Protein AF-A0A3D4MHQ6-F1 (afdb_monomer_lite)

Sequence (80 aa):
MHCIIKPESLVFNINVRKITKKDIVRIDIDHHFSYDDIRMKLIDGRIVRTTLENHSIDVKEDDYISTYSFAKIQTILIGK

pLDDT: mean 88.58, std 7.39, range [54.09, 96.25]

Structure (mmCIF, N/CA/C/O backbone):
data_AF-A0A3D4MHQ6-F1
#
_entry.id   AF-A0A3D4MHQ6-F1
#
loop_
_atom_site.group_PDB
_atom_site.id
_atom_site.type_symbol
_atom_site.label_atom_id
_atom_site.label_alt_id
_atom_site.label_comp_id
_atom_site.label_asym_id
_atom_site.label_entity_id
_atom_site.label_seq_id
_atom_site.pdbx_PDB_ins_code
_atom_site.Cartn_x
_atom_site.Cartn_y
_atom_site.Cartn_z
_atom_site.occupancy
_atom_site.B_iso_or_equiv
_atom_site.auth_seq_id
_atom_site.auth_comp_id
_atom_site.auth_asym_id
_atom_site.auth_atom_id
_atom_site.pdbx_PDB_model_num
ATOM 1 N N . MET A 1 1 ? 2.063 -11.098 -15.782 1.00 54.09 1 MET A N 1
ATOM 2 C CA . MET A 1 1 ? 2.533 -9.936 -15.006 1.00 54.09 1 MET A CA 1
ATOM 3 C C . MET A 1 1 ? 2.180 -10.176 -13.548 1.00 54.09 1 MET A C 1
ATOM 5 O O . MET A 1 1 ? 1.008 -10.116 -13.193 1.00 54.09 1 MET A O 1
ATOM 9 N N . HIS A 1 2 ? 3.165 -10.555 -12.737 1.00 61.03 2 HIS A N 1
ATOM 10 C CA . HIS A 1 2 ? 3.003 -10.657 -11.288 1.00 61.03 2 HIS A CA 1
ATOM 11 C C . HIS A 1 2 ? 3.654 -9.423 -10.669 1.00 61.03 2 HIS A C 1
ATOM 13 O O . HIS A 1 2 ? 4.867 -9.270 -10.727 1.00 61.03 2 HIS A O 1
ATOM 19 N N . CYS A 1 3 ? 2.833 -8.531 -10.125 1.00 72.81 3 CYS A N 1
ATOM 20 C CA . CYS A 1 3 ? 3.272 -7.323 -9.439 1.00 72.81 3 CYS A CA 1
ATOM 21 C C . CYS A 1 3 ? 3.253 -7.619 -7.935 1.00 72.81 3 CYS A C 1
ATOM 23 O O . CYS A 1 3 ? 2.187 -7.781 -7.336 1.00 72.81 3 CYS A O 1
ATOM 25 N N . ILE A 1 4 ? 4.435 -7.786 -7.335 1.00 84.62 4 ILE A N 1
ATOM 26 C CA . ILE A 1 4 ? 4.567 -8.085 -5.905 1.00 84.62 4 ILE A CA 1
ATOM 27 C C . ILE A 1 4 ? 5.087 -6.842 -5.201 1.00 84.62 4 ILE A C 1
ATOM 29 O O . ILE A 1 4 ? 6.262 -6.501 -5.304 1.00 84.62 4 ILE A O 1
ATOM 33 N N . ILE A 1 5 ? 4.219 -6.192 -4.432 1.00 88.06 5 ILE A N 1
ATOM 34 C CA . ILE A 1 5 ? 4.628 -5.079 -3.577 1.00 88.06 5 ILE A CA 1
ATOM 35 C C . ILE A 1 5 ? 5.488 -5.621 -2.437 1.00 88.06 5 ILE A C 1
ATOM 37 O O . ILE A 1 5 ? 5.084 -6.546 -1.712 1.00 88.06 5 ILE A O 1
ATOM 41 N N . LYS A 1 6 ? 6.663 -5.021 -2.262 1.00 89.62 6 LYS A N 1
ATOM 42 C CA . LYS A 1 6 ? 7.560 -5.325 -1.156 1.00 89.62 6 LYS A CA 1
ATOM 43 C C . LYS A 1 6 ? 6.892 -4.985 0.184 1.00 89.62 6 LYS A C 1
ATOM 45 O O . LYS A 1 6 ? 6.391 -3.873 0.355 1.00 89.62 6 LYS A O 1
ATOM 50 N N . PRO A 1 7 ? 6.842 -5.921 1.150 1.00 87.44 7 PRO A N 1
ATOM 51 C CA . PRO A 1 7 ? 6.156 -5.698 2.423 1.00 87.44 7 PRO A CA 1
ATOM 52 C C . PRO A 1 7 ? 6.727 -4.519 3.220 1.00 87.44 7 PRO A C 1
ATOM 54 O O . PRO A 1 7 ? 5.976 -3.852 3.927 1.00 87.44 7 PRO A O 1
ATOM 57 N N . GLU A 1 8 ? 8.026 -4.253 3.096 1.00 89.94 8 GLU A N 1
ATOM 58 C CA . GLU A 1 8 ? 8.720 -3.129 3.724 1.00 89.94 8 GLU A CA 1
ATOM 59 C C . GLU A 1 8 ? 8.244 -1.758 3.227 1.00 89.94 8 GLU A C 1
ATOM 61 O O . GLU A 1 8 ? 8.314 -0.793 3.985 1.00 89.94 8 GLU A O 1
ATOM 66 N N . SER A 1 9 ? 7.694 -1.676 2.013 1.00 90.19 9 SER A N 1
ATOM 67 C CA . SER A 1 9 ? 7.115 -0.443 1.471 1.00 90.19 9 SER A CA 1
ATOM 68 C C . SER A 1 9 ? 5.666 -0.210 1.919 1.00 90.19 9 SER A C 1
ATOM 70 O O . SER A 1 9 ? 5.106 0.844 1.651 1.00 90.19 9 SER A O 1
ATOM 72 N N . LEU A 1 10 ? 5.039 -1.172 2.609 1.00 91.25 10 LEU A N 1
A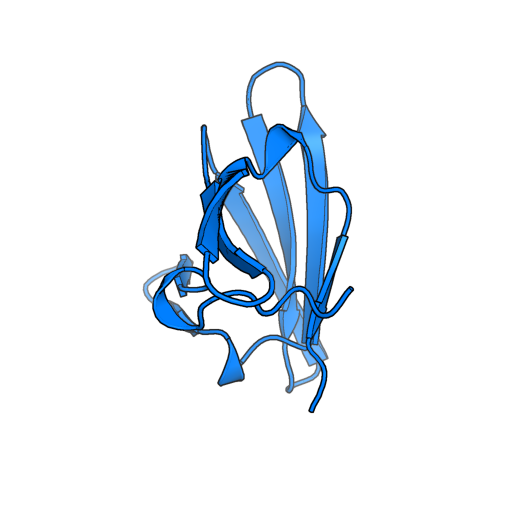TOM 73 C CA . LEU A 1 10 ? 3.677 -1.063 3.150 1.00 91.25 10 LEU A CA 1
ATOM 74 C C . LEU A 1 10 ? 3.719 -0.934 4.673 1.00 91.25 10 LEU A C 1
ATOM 76 O O . LEU A 1 10 ? 3.269 -1.820 5.410 1.00 91.25 10 LEU A O 1
ATOM 80 N N . VAL A 1 11 ? 4.303 0.169 5.140 1.00 92.56 11 VAL A N 1
ATOM 81 C CA . VAL A 1 11 ? 4.455 0.489 6.560 1.00 92.56 11 VAL A CA 1
ATOM 82 C C . VAL A 1 11 ? 3.965 1.909 6.819 1.00 92.56 11 VAL A C 1
ATOM 84 O O . VAL A 1 11 ? 4.534 2.874 6.321 1.00 92.56 11 VAL A O 1
ATOM 87 N N . PHE A 1 12 ? 2.938 2.031 7.655 1.00 91.38 12 PHE A N 1
ATOM 88 C CA . PHE A 1 12 ? 2.276 3.295 7.963 1.00 91.38 12 PHE A CA 1
ATOM 89 C C . PHE A 1 12 ? 2.283 3.533 9.471 1.00 91.38 12 PHE A C 1
ATOM 91 O O . PHE A 1 12 ? 1.878 2.662 10.240 1.00 91.38 12 PHE A O 1
ATOM 98 N N . ASN A 1 13 ? 2.718 4.714 9.908 1.00 90.56 13 ASN A N 1
ATOM 99 C CA . ASN A 1 13 ? 2.656 5.112 11.314 1.00 90.56 13 ASN A CA 1
ATOM 100 C C . ASN A 1 13 ? 1.441 6.024 11.515 1.00 90.56 13 ASN A C 1
ATOM 102 O O . ASN A 1 13 ? 1.481 7.191 11.144 1.00 90.56 13 ASN A O 1
ATOM 106 N N . ILE A 1 14 ? 0.360 5.488 12.088 1.00 89.19 14 ILE A N 1
ATOM 107 C CA . ILE A 1 14 ? -0.911 6.198 12.286 1.00 89.19 14 ILE A CA 1
ATOM 108 C C . ILE A 1 14 ? -1.242 6.211 13.773 1.00 89.19 14 ILE A C 1
ATOM 110 O O . ILE A 1 14 ? -1.384 5.152 14.380 1.00 89.19 14 ILE A O 1
ATOM 114 N N . ASN A 1 15 ? -1.401 7.399 14.363 1.00 85.00 15 ASN A N 1
ATOM 115 C CA . ASN A 1 15 ? -1.760 7.571 15.778 1.00 85.00 15 ASN A CA 1
ATOM 116 C C . ASN A 1 15 ? -0.878 6.728 16.723 1.00 85.00 15 ASN A C 1
ATOM 118 O O . ASN A 1 15 ? -1.384 6.005 17.577 1.00 85.00 15 ASN A O 1
ATOM 122 N N . VAL A 1 16 ? 0.449 6.782 16.533 1.00 84.88 16 VAL A N 1
ATOM 123 C CA . VAL A 1 16 ? 1.467 6.021 17.300 1.00 84.88 16 VAL A CA 1
ATOM 124 C C . VAL A 1 16 ? 1.448 4.501 17.046 1.00 84.88 16 VAL A C 1
ATOM 126 O O . VAL A 1 16 ? 2.319 3.769 17.513 1.00 84.88 16 VAL A O 1
ATOM 129 N N . ARG A 1 17 ? 0.515 3.996 16.234 1.00 89.69 17 ARG A N 1
ATOM 130 C CA . ARG A 1 17 ? 0.466 2.593 15.825 1.00 89.69 17 ARG A CA 1
ATOM 131 C C . ARG A 1 17 ? 1.165 2.393 14.485 1.00 89.69 17 ARG A C 1
ATOM 133 O O . ARG A 1 17 ? 0.819 3.022 13.488 1.00 89.69 17 ARG A O 1
ATOM 140 N N . LYS A 1 18 ? 2.086 1.431 14.447 1.00 94.12 18 LYS A N 1
ATOM 141 C CA . LYS A 1 18 ? 2.651 0.903 13.204 1.00 94.12 18 LYS A CA 1
ATOM 142 C C . LYS A 1 18 ? 1.666 -0.083 12.574 1.00 94.12 18 LYS A C 1
ATOM 144 O O . LYS A 1 18 ? 1.292 -1.069 13.205 1.00 94.12 18 LYS A O 1
ATOM 149 N N . ILE A 1 19 ? 1.254 0.191 11.345 1.00 94.12 19 ILE A N 1
ATOM 150 C CA . ILE A 1 19 ? 0.400 -0.661 10.517 1.00 94.12 19 ILE A CA 1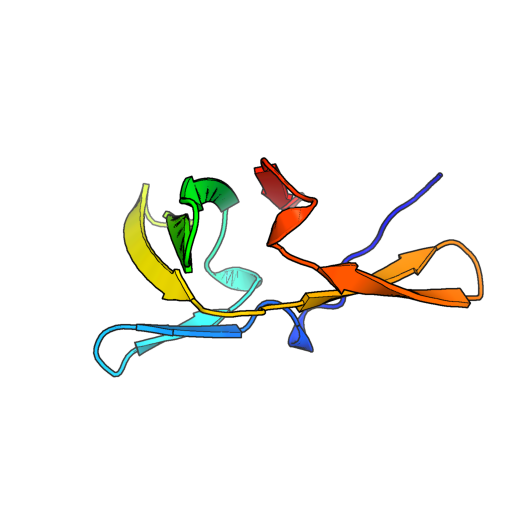
ATOM 151 C C . ILE A 1 19 ? 1.261 -1.194 9.381 1.00 94.12 19 ILE A C 1
ATOM 153 O O . ILE A 1 19 ? 1.934 -0.427 8.695 1.00 94.12 19 ILE A O 1
ATOM 157 N N . THR A 1 20 ? 1.276 -2.509 9.206 1.00 94.06 20 THR A N 1
ATOM 158 C CA . THR A 1 20 ? 2.109 -3.194 8.213 1.00 94.06 20 THR A CA 1
ATOM 159 C C . THR A 1 20 ? 1.250 -3.931 7.193 1.00 94.06 20 THR A C 1
ATOM 161 O O . THR A 1 20 ? 0.055 -4.124 7.413 1.00 94.06 20 THR A O 1
ATOM 164 N N . LYS A 1 21 ? 1.860 -4.445 6.116 1.00 92.19 21 LYS A N 1
ATO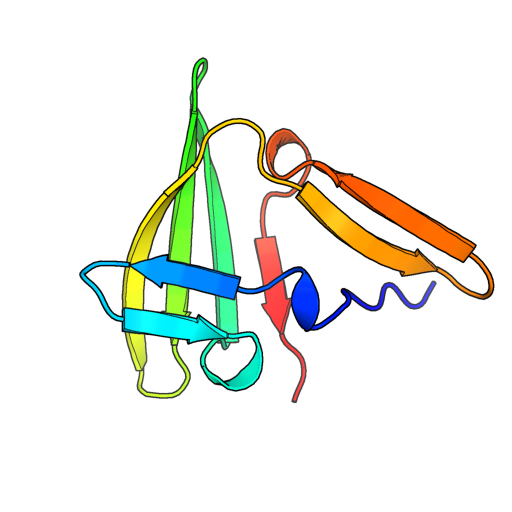M 165 C CA . LYS A 1 21 ? 1.201 -5.354 5.157 1.00 92.19 21 LYS A CA 1
ATOM 166 C C . LYS A 1 21 ? 0.313 -6.416 5.829 1.00 92.19 21 LYS A C 1
ATOM 168 O O . LYS A 1 21 ? -0.772 -6.692 5.335 1.00 92.19 21 LYS A O 1
ATOM 173 N N . LYS A 1 22 ? 0.763 -7.014 6.941 1.00 92.94 22 LYS A N 1
ATOM 174 C CA . LYS A 1 22 ? 0.043 -8.097 7.640 1.00 92.94 22 LYS A CA 1
ATOM 175 C C . LYS A 1 22 ? -1.281 -7.645 8.253 1.00 92.94 22 LYS A C 1
ATOM 177 O O . LYS A 1 22 ? -2.160 -8.469 8.476 1.00 92.94 22 LYS A O 1
ATOM 182 N N . ASP A 1 23 ? -1.411 -6.353 8.528 1.00 94.69 23 ASP A N 1
ATOM 183 C CA . ASP A 1 23 ? -2.589 -5.766 9.153 1.00 94.69 23 ASP A CA 1
ATOM 184 C C . ASP A 1 23 ? -3.635 -5.326 8.122 1.00 94.69 23 ASP A C 1
ATOM 186 O O . ASP A 1 23 ? -4.766 -5.032 8.502 1.00 94.69 23 ASP A O 1
ATOM 190 N N . ILE A 1 24 ? -3.277 -5.257 6.835 1.00 94.38 24 ILE A N 1
ATOM 191 C CA . ILE A 1 24 ? -4.042 -4.578 5.786 1.00 94.38 24 ILE A CA 1
ATOM 192 C C . ILE A 1 24 ? -4.666 -5.598 4.828 1.00 94.38 24 ILE A C 1
ATOM 194 O O . ILE A 1 24 ? -4.007 -6.511 4.342 1.00 94.38 24 ILE A O 1
ATOM 198 N N . VAL A 1 25 ? -5.941 -5.395 4.503 1.00 95.06 25 VAL A N 1
ATOM 199 C CA . VAL A 1 25 ? -6.668 -6.144 3.463 1.00 95.06 25 VAL A CA 1
ATOM 200 C C . VAL A 1 25 ? -6.738 -5.347 2.162 1.00 95.06 25 VAL A C 1
ATOM 202 O O . VAL A 1 25 ? -6.631 -5.902 1.069 1.00 95.06 25 VAL A O 1
ATOM 205 N N . ARG A 1 26 ? -6.951 -4.035 2.274 1.00 94.50 26 ARG A N 1
ATOM 206 C CA . ARG A 1 26 ? -7.147 -3.135 1.137 1.00 94.50 26 ARG A CA 1
ATOM 207 C C . ARG A 1 26 ? -6.663 -1.735 1.480 1.00 94.50 26 ARG A C 1
ATOM 209 O O . ARG A 1 26 ? -6.891 -1.273 2.599 1.00 94.50 26 ARG A O 1
ATOM 216 N N . ILE A 1 27 ? -6.055 -1.079 0.501 1.00 94.62 27 ILE A N 1
ATOM 217 C CA . ILE A 1 27 ? -5.715 0.341 0.526 1.00 94.62 27 ILE A CA 1
ATOM 218 C C . ILE A 1 27 ? -6.459 1.005 -0.629 1.00 94.62 27 ILE A C 1
ATOM 220 O O . ILE A 1 27 ? -6.337 0.561 -1.768 1.00 94.62 27 ILE A O 1
ATOM 224 N N . ASP A 1 28 ? -7.223 2.039 -0.319 1.00 94.69 28 ASP A N 1
ATOM 225 C CA . ASP A 1 28 ? -7.864 2.939 -1.271 1.00 94.69 28 ASP A CA 1
ATOM 226 C C . ASP A 1 28 ? -7.179 4.300 -1.169 1.00 94.69 28 ASP A C 1
ATOM 228 O O . ASP A 1 28 ? -6.939 4.776 -0.055 1.00 94.69 28 ASP A O 1
ATOM 232 N N . ILE A 1 29 ? -6.847 4.896 -2.310 1.00 93.12 29 ILE A N 1
ATOM 233 C CA . ILE A 1 29 ? -6.139 6.174 -2.385 1.00 93.12 29 ILE A CA 1
ATOM 234 C C . ILE A 1 29 ? -7.047 7.169 -3.107 1.00 93.12 29 ILE A C 1
ATOM 236 O O . ILE A 1 29 ? -7.518 6.896 -4.211 1.00 93.12 29 ILE A O 1
ATOM 240 N N . ASP A 1 30 ? -7.316 8.293 -2.451 1.00 91.06 30 ASP A N 1
ATOM 241 C CA . ASP A 1 30 ? -8.106 9.401 -2.975 1.00 91.06 30 ASP A CA 1
ATOM 242 C C . ASP A 1 30 ? -7.186 10.596 -3.253 1.00 91.06 30 ASP A C 1
ATOM 244 O O . ASP A 1 30 ? -6.580 11.170 -2.340 1.00 91.06 30 ASP A O 1
ATOM 248 N N . HIS A 1 31 ? -7.039 10.922 -4.534 1.00 90.44 31 HIS A N 1
ATOM 249 C CA . HIS A 1 31 ? -6.068 11.900 -5.008 1.00 90.44 31 HIS A CA 1
ATOM 250 C C . HIS A 1 31 ? -6.640 13.311 -4.912 1.00 90.44 31 HIS A C 1
ATOM 252 O O . HIS A 1 31 ? -7.579 13.666 -5.627 1.00 90.44 31 HIS A O 1
ATOM 258 N N . HIS A 1 32 ? -6.017 14.143 -4.085 1.00 86.75 32 HIS A N 1
ATOM 259 C CA . HIS A 1 32 ? -6.255 15.579 -4.069 1.00 86.75 32 HIS A CA 1
ATOM 260 C C . HIS A 1 32 ? -5.125 16.298 -4.810 1.00 86.75 32 HIS A C 1
ATOM 262 O O . HIS A 1 32 ? -4.052 15.752 -5.050 1.00 86.75 32 HIS A O 1
ATOM 268 N N . PHE A 1 33 ? -5.356 17.560 -5.180 1.00 81.19 33 PHE A N 1
ATOM 269 C CA . PHE A 1 33 ? -4.379 18.338 -5.949 1.00 81.19 33 PHE A CA 1
ATOM 270 C C . PHE A 1 33 ? -3.007 18.450 -5.259 1.00 81.19 33 PHE A C 1
ATOM 272 O O . PHE A 1 33 ? -1.987 18.532 -5.938 1.00 81.19 33 PHE A O 1
ATOM 279 N N . SER A 1 34 ? -2.978 18.459 -3.923 1.00 81.88 34 SER A N 1
ATOM 280 C CA . SER A 1 34 ? -1.762 18.678 -3.131 1.00 81.88 34 SER A CA 1
ATOM 281 C C . SER A 1 34 ? -1.377 17.521 -2.205 1.00 81.88 34 SER A C 1
ATOM 283 O O . SER A 1 34 ? -0.318 17.593 -1.591 1.00 81.88 34 SER A O 1
ATOM 285 N N . TYR A 1 35 ? -2.208 16.484 -2.067 1.00 84.44 35 TYR A N 1
ATOM 286 C CA . TYR A 1 35 ? -1.941 15.337 -1.192 1.00 84.44 35 TYR A CA 1
ATOM 287 C C . TYR A 1 35 ? -2.782 14.120 -1.584 1.00 84.44 35 TYR A C 1
ATOM 289 O O . TYR A 1 35 ? -3.779 14.245 -2.291 1.00 84.44 35 TYR A O 1
ATOM 297 N N . ASP A 1 36 ? -2.410 12.952 -1.065 1.00 87.75 36 ASP A N 1
ATOM 298 C CA . ASP A 1 36 ? -3.198 11.731 -1.193 1.00 87.75 36 ASP A CA 1
ATOM 299 C C . ASP A 1 36 ? -3.825 11.364 0.156 1.00 87.75 36 ASP A C 1
ATOM 301 O O . ASP A 1 36 ? -3.131 11.247 1.174 1.00 87.75 36 ASP A O 1
ATOM 305 N N . ASP A 1 37 ? -5.137 11.135 0.158 1.00 91.94 37 ASP A N 1
ATOM 306 C CA . ASP A 1 37 ? -5.848 10.572 1.300 1.00 91.94 37 ASP A CA 1
ATOM 307 C C . ASP A 1 37 ? -5.904 9.053 1.177 1.00 91.94 37 ASP A C 1
ATOM 309 O O . ASP A 1 37 ? -6.437 8.484 0.227 1.00 91.94 37 ASP A O 1
ATOM 313 N N . ILE A 1 38 ? -5.362 8.369 2.177 1.00 93.12 38 ILE A N 1
ATOM 314 C CA . ILE A 1 38 ? -5.214 6.921 2.172 1.00 93.12 38 ILE A CA 1
ATOM 315 C C . ILE A 1 38 ? -6.183 6.329 3.174 1.00 93.12 38 ILE A C 1
ATOM 317 O O . ILE A 1 38 ? -6.083 6.545 4.384 1.00 93.12 38 ILE A O 1
ATOM 321 N N . ARG A 1 39 ? -7.098 5.506 2.674 1.00 94.94 39 ARG A N 1
ATOM 322 C CA . ARG A 1 39 ? -8.034 4.725 3.475 1.00 94.94 39 ARG A CA 1
ATOM 323 C C . ARG A 1 39 ? -7.610 3.264 3.460 1.00 94.94 39 ARG A C 1
ATOM 325 O O . ARG A 1 39 ? -7.609 2.620 2.418 1.00 94.94 39 ARG A O 1
ATOM 332 N N . MET A 1 40 ? -7.317 2.703 4.630 1.00 95.19 40 MET A N 1
ATOM 333 C CA . MET A 1 40 ? -6.950 1.291 4.758 1.00 95.19 40 MET A CA 1
ATOM 334 C C . MET A 1 40 ? -8.018 0.514 5.513 1.00 95.19 40 MET A C 1
ATOM 336 O O . MET A 1 40 ? -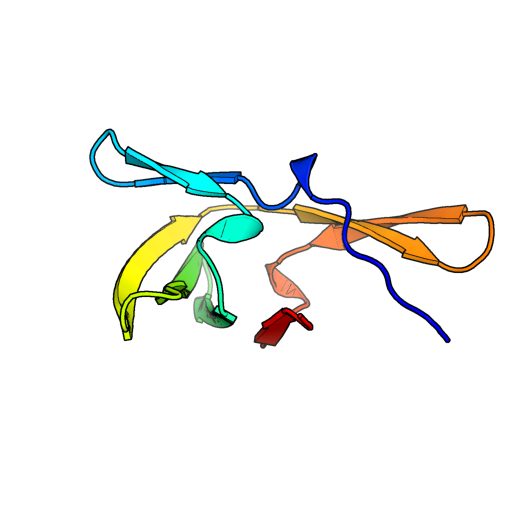8.432 0.906 6.607 1.00 95.19 40 MET A O 1
ATOM 340 N N . LYS A 1 41 ? -8.435 -0.618 4.942 1.00 96.25 41 LYS A N 1
ATOM 341 C CA . LYS A 1 41 ? -9.253 -1.625 5.624 1.00 96.25 41 LYS A CA 1
ATOM 342 C C . LYS A 1 41 ? -8.330 -2.665 6.246 1.00 96.25 41 LYS A C 1
ATOM 344 O O . LYS A 1 41 ? -7.578 -3.327 5.528 1.00 96.25 41 LYS A O 1
ATOM 349 N N . LEU A 1 42 ? -8.404 -2.810 7.564 1.00 94.75 42 LEU A N 1
ATOM 350 C CA . LEU A 1 42 ? -7.584 -3.747 8.321 1.00 94.75 42 LEU A CA 1
ATOM 351 C C . LEU A 1 42 ? -8.212 -5.146 8.377 1.00 94.75 42 LEU A C 1
ATOM 353 O O . LEU A 1 42 ? -9.414 -5.318 8.154 1.00 94.75 42 LEU A O 1
ATOM 357 N N . ILE A 1 43 ? -7.398 -6.149 8.713 1.00 94.56 43 ILE A N 1
ATOM 358 C CA . ILE A 1 43 ? -7.825 -7.551 8.864 1.00 94.56 43 ILE A CA 1
ATOM 359 C C . ILE A 1 43 ? -8.877 -7.749 9.961 1.00 94.56 43 ILE A C 1
ATOM 361 O O . ILE A 1 43 ? -9.699 -8.654 9.864 1.00 94.56 43 ILE A O 1
ATOM 365 N N . ASP A 1 44 ? -8.879 -6.885 10.978 1.00 93.44 44 ASP A N 1
ATOM 366 C CA . ASP A 1 44 ? -9.854 -6.888 12.074 1.00 93.44 44 ASP A CA 1
ATOM 367 C C . ASP A 1 44 ? -11.153 -6.136 11.729 1.00 93.44 44 ASP A C 1
ATOM 369 O O . ASP A 1 44 ? -12.028 -5.971 12.575 1.00 93.44 44 ASP A O 1
ATOM 373 N N . GLY A 1 45 ? -11.280 -5.664 10.486 1.00 93.38 45 GLY A N 1
ATOM 374 C CA . GLY A 1 45 ? -12.443 -4.939 9.987 1.00 93.38 45 GLY A CA 1
ATOM 375 C C . GLY A 1 45 ? -12.418 -3.433 10.247 1.00 93.38 45 GLY A C 1
ATOM 376 O O . GLY A 1 45 ? -13.244 -2.723 9.669 1.00 93.38 45 GLY A O 1
ATOM 377 N N . ARG A 1 46 ? -11.476 -2.912 11.047 1.00 94.75 46 ARG A N 1
ATOM 378 C CA . ARG A 1 46 ? -11.348 -1.466 11.269 1.00 94.75 46 ARG A CA 1
ATOM 379 C C . ARG A 1 46 ? -10.921 -0.748 9.996 1.00 94.75 46 ARG A C 1
ATOM 381 O O . ARG A 1 46 ? -10.221 -1.292 9.142 1.00 94.75 46 ARG A O 1
ATOM 388 N N . ILE A 1 47 ? -11.321 0.514 9.907 1.00 95.31 47 ILE A N 1
ATOM 389 C CA . ILE A 1 47 ? -10.875 1.429 8.863 1.00 95.31 47 ILE A CA 1
ATOM 390 C C . ILE A 1 47 ? -10.016 2.493 9.523 1.00 95.31 47 ILE A C 1
ATOM 392 O O . ILE A 1 47 ? -10.437 3.129 10.488 1.00 95.31 47 ILE A O 1
ATOM 396 N N . VAL A 1 48 ? -8.825 2.688 8.979 1.00 94.62 48 VAL A N 1
ATOM 397 C CA . VAL A 1 48 ? -7.921 3.768 9.371 1.00 94.62 48 VAL A CA 1
ATOM 398 C C . VAL A 1 48 ? -7.688 4.679 8.176 1.00 94.62 48 VAL A C 1
ATOM 400 O O . VAL A 1 48 ? -7.814 4.255 7.023 1.00 94.62 48 VAL A O 1
ATOM 403 N N . ARG A 1 49 ? -7.375 5.940 8.460 1.00 93.50 49 ARG A N 1
ATOM 404 C CA . ARG A 1 49 ? -7.075 6.947 7.447 1.00 93.50 49 ARG A CA 1
ATOM 405 C C . ARG A 1 49 ? -5.783 7.660 7.796 1.00 93.50 49 ARG A C 1
ATOM 407 O O . ARG A 1 49 ? -5.499 7.859 8.976 1.00 93.50 49 ARG A O 1
ATOM 414 N N . THR A 1 50 ? -5.029 8.024 6.775 1.00 92.06 50 THR A N 1
ATOM 415 C CA . THR A 1 50 ? -3.882 8.922 6.885 1.00 92.06 50 THR A CA 1
ATOM 416 C C . THR A 1 50 ? -3.764 9.722 5.606 1.00 92.06 50 THR A C 1
ATOM 418 O O . THR A 1 50 ? -4.146 9.239 4.546 1.00 92.06 50 THR A O 1
ATOM 421 N N . THR A 1 51 ? -3.192 10.908 5.708 1.00 90.50 51 THR A N 1
ATOM 422 C CA . THR A 1 51 ? -2.760 11.682 4.549 1.00 90.50 51 THR A CA 1
ATOM 423 C C . THR A 1 51 ? -1.269 11.436 4.366 1.00 90.50 51 THR A C 1
ATOM 425 O O . THR A 1 51 ? -0.535 11.386 5.358 1.00 90.50 51 THR A O 1
ATOM 428 N N . LEU A 1 52 ? -0.819 11.223 3.132 1.00 83.88 52 LEU A N 1
ATOM 429 C CA . LEU A 1 52 ? 0.605 11.167 2.807 1.00 83.88 52 LEU A CA 1
ATOM 430 C C . LEU A 1 52 ? 0.901 12.088 1.629 1.00 83.88 52 LEU A C 1
ATOM 432 O O . LEU A 1 52 ? 0.122 12.191 0.685 1.00 83.88 52 LEU A O 1
ATOM 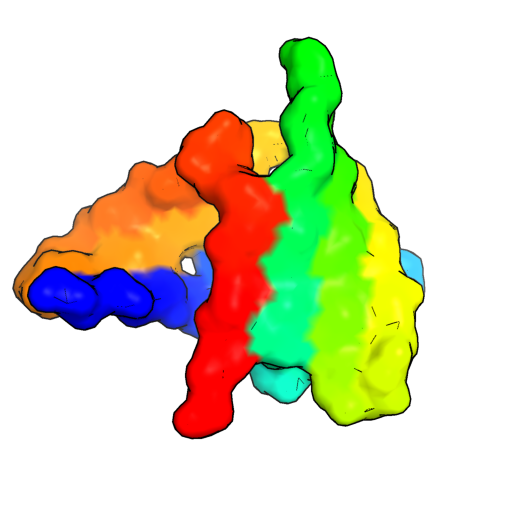436 N N . GLU A 1 53 ? 2.074 12.705 1.673 1.00 79.25 53 GLU A N 1
ATOM 437 C CA . GLU A 1 53 ? 2.626 13.451 0.551 1.00 79.25 53 GLU A CA 1
ATOM 438 C C . GLU A 1 53 ? 3.721 12.612 -0.114 1.00 79.25 53 GLU A C 1
ATOM 440 O O . GLU A 1 53 ? 4.603 12.079 0.562 1.00 79.25 53 GLU A O 1
ATOM 445 N N . ASN A 1 54 ? 3.669 12.494 -1.444 1.00 79.75 54 ASN A N 1
ATOM 446 C CA . ASN A 1 54 ? 4.718 11.880 -2.272 1.00 79.75 54 ASN A CA 1
ATOM 447 C C . ASN A 1 54 ? 5.117 10.445 -1.875 1.00 79.75 54 ASN A C 1
ATOM 449 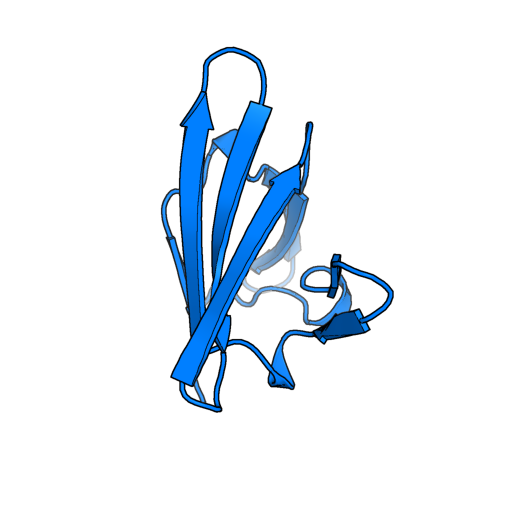O O . ASN A 1 54 ? 6.269 10.039 -2.051 1.00 79.75 54 ASN A O 1
ATOM 453 N N . HIS A 1 55 ? 4.179 9.652 -1.351 1.00 86.06 55 HIS A N 1
ATOM 454 C CA . HIS A 1 55 ? 4.475 8.274 -0.969 1.00 86.06 55 HIS A CA 1
ATOM 455 C C . HIS A 1 55 ? 4.729 7.391 -2.199 1.00 86.06 55 HIS A C 1
ATOM 457 O O . HIS A 1 55 ? 4.205 7.629 -3.292 1.00 86.06 55 HIS A O 1
ATOM 463 N N . SER A 1 56 ? 5.543 6.353 -2.029 1.00 90.94 56 SER A N 1
ATOM 464 C CA . SER A 1 56 ? 5.843 5.394 -3.088 1.00 90.94 56 SER A CA 1
ATOM 465 C C . SER A 1 56 ? 6.030 3.996 -2.521 1.00 90.94 56 SER A C 1
ATOM 467 O O . SER A 1 56 ? 6.334 3.822 -1.342 1.00 90.94 56 SER A O 1
ATOM 469 N N . ILE A 1 57 ? 5.821 3.002 -3.376 1.00 91.50 57 ILE A N 1
ATOM 470 C CA . ILE A 1 57 ? 6.042 1.595 -3.070 1.00 91.50 57 ILE A CA 1
ATOM 471 C C . ILE A 1 57 ? 7.018 0.978 -4.047 1.00 91.50 57 ILE A C 1
ATOM 473 O O . ILE A 1 57 ? 6.990 1.274 -5.240 1.00 91.50 57 ILE A O 1
ATOM 477 N N . ASP A 1 58 ? 7.815 0.047 -3.543 1.00 92.00 58 ASP A N 1
ATOM 478 C CA . ASP A 1 58 ? 8.630 -0.793 -4.394 1.00 92.00 58 ASP A CA 1
ATOM 479 C C . ASP A 1 58 ? 7.851 -2.040 -4.792 1.00 92.00 58 ASP A C 1
ATOM 481 O O . ASP A 1 58 ? 7.292 -2.775 -3.969 1.00 92.00 58 ASP A O 1
ATOM 485 N N . VAL A 1 59 ? 7.847 -2.283 -6.089 1.00 89.56 59 VAL A N 1
ATOM 486 C CA . VAL A 1 59 ? 7.182 -3.393 -6.741 1.00 89.56 59 VAL A CA 1
ATOM 487 C C . VAL A 1 59 ? 8.248 -4.262 -7.383 1.00 89.56 59 VAL A C 1
ATOM 489 O O . VAL A 1 59 ? 9.098 -3.774 -8.122 1.00 89.56 59 VAL A O 1
ATOM 492 N N . LYS A 1 60 ? 8.205 -5.563 -7.104 1.00 87.94 60 LYS A N 1
ATOM 493 C CA . LYS A 1 60 ? 8.947 -6.558 -7.868 1.00 87.94 60 LYS A CA 1
ATOM 494 C C . LYS A 1 60 ? 8.117 -6.966 -9.084 1.00 87.94 60 LYS A C 1
ATOM 496 O O . LYS A 1 60 ? 7.014 -7.493 -8.917 1.00 87.94 60 LYS A O 1
ATOM 501 N N . GLU A 1 61 ? 8.673 -6.733 -10.266 1.00 86.56 61 GLU A N 1
ATOM 502 C CA . GLU A 1 61 ? 8.127 -7.125 -11.565 1.00 86.56 61 GLU A CA 1
ATOM 503 C C . GLU A 1 61 ? 9.147 -8.043 -12.239 1.00 86.56 61 GLU A C 1
ATOM 505 O O . GLU A 1 61 ? 10.230 -7.605 -12.629 1.00 86.56 61 GLU A O 1
ATOM 510 N N . ASP A 1 62 ? 8.823 -9.335 -12.303 1.00 85.00 62 ASP A N 1
ATOM 511 C CA . ASP A 1 62 ? 9.731 -10.394 -12.756 1.00 85.00 62 ASP A CA 1
ATOM 512 C C . ASP A 1 62 ? 11.080 -10.352 -12.000 1.00 85.00 62 ASP A C 1
ATOM 514 O O . ASP A 1 62 ? 11.114 -10.626 -10.792 1.00 85.00 62 ASP A O 1
ATOM 518 N N . ASP A 1 63 ? 12.172 -9.975 -12.670 1.00 84.81 63 ASP A N 1
ATOM 519 C CA . ASP A 1 63 ? 13.523 -9.888 -12.096 1.00 84.81 63 ASP A CA 1
ATOM 520 C C . ASP A 1 63 ? 13.943 -8.464 -11.688 1.00 84.81 63 ASP A C 1
ATOM 522 O O . ASP A 1 63 ? 15.052 -8.260 -11.187 1.00 84.81 63 ASP A O 1
ATOM 526 N N . TYR A 1 64 ? 13.059 -7.473 -11.844 1.00 88.12 64 TYR A N 1
ATOM 527 C CA . TYR A 1 64 ? 13.350 -6.066 -11.570 1.00 88.12 64 TYR A CA 1
ATOM 528 C C . TYR A 1 64 ? 12.560 -5.525 -10.380 1.00 88.12 64 TYR A C 1
ATOM 530 O O . TYR A 1 64 ? 11.485 -6.010 -10.025 1.00 88.12 64 TYR A O 1
ATOM 538 N N . ILE A 1 65 ? 13.122 -4.495 -9.745 1.00 89.38 65 ILE A N 1
ATOM 539 C CA . ILE A 1 65 ? 12.440 -3.698 -8.727 1.00 89.38 65 ILE A CA 1
ATOM 540 C C . ILE A 1 65 ? 12.180 -2.322 -9.325 1.00 89.38 65 ILE A C 1
ATOM 542 O O . ILE A 1 65 ? 13.108 -1.652 -9.776 1.00 89.38 65 ILE A O 1
ATOM 546 N N . SER A 1 66 ? 10.924 -1.905 -9.287 1.00 90.38 66 SER A N 1
ATOM 547 C CA . SER A 1 66 ? 10.460 -0.616 -9.778 1.00 90.38 66 SER A CA 1
ATOM 548 C C . SER A 1 66 ? 9.717 0.119 -8.671 1.00 90.38 66 SER A C 1
ATOM 550 O O . SER A 1 66 ? 8.974 -0.486 -7.903 1.00 90.38 66 SER A O 1
ATOM 552 N N . THR A 1 67 ? 9.896 1.434 -8.593 1.00 91.62 67 THR A N 1
ATOM 553 C CA . THR A 1 67 ? 9.228 2.272 -7.593 1.00 91.62 67 THR A CA 1
ATOM 554 C C . THR A 1 67 ? 8.019 2.960 -8.219 1.00 91.62 67 THR A C 1
ATOM 556 O O . THR A 1 67 ? 8.137 3.685 -9.208 1.00 91.62 67 THR A O 1
ATOM 559 N N . TYR A 1 68 ? 6.846 2.739 -7.635 1.00 90.25 68 TYR A N 1
ATOM 560 C CA . TYR A 1 68 ? 5.573 3.293 -8.081 1.00 90.25 68 TYR A CA 1
ATOM 561 C C . TYR A 1 68 ? 5.097 4.340 -7.074 1.00 90.25 68 TYR A C 1
ATOM 563 O O . TYR A 1 68 ? 5.007 4.073 -5.878 1.00 90.25 68 TYR A O 1
ATOM 571 N N . SER A 1 69 ? 4.776 5.541 -7.553 1.00 88.38 69 SER A N 1
ATOM 572 C CA . SER A 1 69 ? 4.194 6.591 -6.710 1.00 88.38 69 SER A CA 1
ATOM 573 C C . SER A 1 69 ? 2.731 6.285 -6.392 1.00 88.38 69 SER A C 1
ATOM 575 O O . SER A 1 69 ? 1.987 5.853 -7.275 1.00 88.38 69 SER A O 1
ATOM 577 N N . PHE A 1 70 ? 2.314 6.567 -5.156 1.00 86.81 70 PHE A N 1
ATOM 578 C CA . PHE A 1 70 ? 0.917 6.463 -4.727 1.00 86.81 70 PHE A CA 1
ATOM 579 C C . PHE A 1 70 ? -0.006 7.331 -5.572 1.00 86.81 70 PHE A C 1
ATOM 581 O O . PHE A 1 70 ? -1.070 6.851 -5.931 1.00 86.81 70 PHE A O 1
ATOM 588 N N . ALA A 1 71 ? 0.452 8.497 -6.034 1.00 83.88 71 ALA A N 1
ATOM 589 C CA . ALA A 1 71 ? -0.293 9.380 -6.933 1.00 83.88 71 ALA A CA 1
ATOM 590 C C . ALA A 1 71 ? -0.709 8.728 -8.273 1.00 83.88 71 ALA A C 1
ATOM 592 O O . ALA A 1 71 ? -1.476 9.305 -9.039 1.00 83.88 71 ALA A O 1
ATOM 593 N N . LYS A 1 72 ? -0.177 7.541 -8.600 1.00 86.19 72 LYS A N 1
ATOM 594 C CA . LYS A 1 72 ? -0.513 6.770 -9.810 1.00 86.19 72 LYS A CA 1
ATOM 595 C C . LYS A 1 72 ? -1.354 5.523 -9.522 1.00 86.19 72 LYS A C 1
ATOM 597 O O . LYS A 1 72 ? -1.605 4.738 -10.434 1.00 86.19 72 LYS A O 1
ATOM 602 N N . ILE A 1 73 ? -1.743 5.298 -8.269 1.00 88.00 73 ILE A N 1
ATOM 603 C CA . ILE A 1 73 ? -2.390 4.073 -7.802 1.00 88.00 73 ILE A CA 1
ATOM 604 C C . ILE A 1 73 ? -3.712 4.442 -7.138 1.00 88.00 73 ILE A C 1
ATOM 606 O O . ILE A 1 73 ? -3.724 5.192 -6.177 1.00 88.00 73 ILE A O 1
ATOM 610 N N . GLN A 1 74 ? -4.814 3.845 -7.588 1.00 89.75 74 GLN A N 1
ATOM 611 C CA . GLN A 1 74 ? -6.133 4.065 -6.976 1.00 89.75 74 GLN A CA 1
ATOM 612 C C . GLN A 1 74 ? -6.440 3.069 -5.854 1.00 89.75 74 GLN A C 1
ATOM 614 O O . GLN A 1 74 ? -7.127 3.372 -4.879 1.00 89.75 74 GLN A O 1
ATOM 619 N N . THR A 1 75 ? -5.996 1.822 -6.007 1.00 91.69 75 THR A N 1
ATOM 620 C CA . THR A 1 75 ? -6.339 0.741 -5.082 1.00 91.69 75 THR A CA 1
ATOM 621 C C . THR A 1 75 ? -5.242 -0.310 -5.048 1.00 91.69 75 THR A C 1
ATOM 623 O O . THR A 1 75 ? -4.756 -0.748 -6.089 1.00 91.69 75 THR A O 1
ATOM 626 N N . ILE A 1 76 ? -4.925 -0.783 -3.845 1.00 91.06 76 ILE A N 1
ATOM 627 C CA . ILE A 1 76 ? -4.082 -1.952 -3.607 1.00 91.06 76 ILE A CA 1
ATOM 628 C C . ILE A 1 76 ? -4.920 -3.004 -2.882 1.00 91.06 76 ILE A C 1
ATOM 630 O O . ILE A 1 76 ? -5.426 -2.774 -1.780 1.00 91.06 76 ILE A O 1
ATOM 634 N N . LEU A 1 77 ? -5.051 -4.176 -3.499 1.00 90.88 77 LEU A N 1
ATOM 635 C CA . LEU A 1 77 ? -5.649 -5.359 -2.885 1.00 90.88 77 LEU A CA 1
ATOM 636 C C . LEU A 1 77 ? -4.539 -6.265 -2.365 1.00 90.88 77 LEU A C 1
ATOM 638 O O . LEU A 1 77 ? -3.638 -6.636 -3.116 1.00 90.88 77 LEU A O 1
ATOM 642 N N . ILE A 1 78 ? -4.609 -6.639 -1.088 1.00 88.81 78 ILE A N 1
ATOM 643 C CA . ILE A 1 78 ? -3.616 -7.531 -0.492 1.00 88.81 78 ILE A CA 1
ATOM 644 C C . ILE A 1 78 ? -4.164 -8.958 -0.511 1.00 88.81 78 ILE A C 1
ATOM 646 O O . ILE A 1 78 ? -5.119 -9.285 0.194 1.00 88.81 78 ILE A O 1
ATOM 650 N N . GLY A 1 79 ? -3.559 -9.795 -1.358 1.00 79.62 79 GLY A N 1
ATOM 651 C CA . GLY A 1 79 ? -3.808 -11.236 -1.388 1.00 79.62 79 GLY A CA 1
ATOM 652 C C . GLY A 1 79 ? -3.287 -11.917 -0.121 1.00 79.62 79 GLY A C 1
ATOM 653 O O . GLY A 1 79 ? -2.252 -11.511 0.415 1.00 79.62 79 GLY A O 1
ATOM 654 N N . LYS A 1 80 ? -4.030 -12.920 0.355 1.00 61.62 80 LYS A N 1
ATOM 655 C CA . LYS A 1 80 ? -3.623 -13.792 1.464 1.00 61.62 80 LYS A CA 1
ATOM 656 C C . LYS A 1 80 ? -2.635 -14.851 1.002 1.00 61.62 80 LYS A C 1
ATOM 658 O O . LYS A 1 80 ? -2.824 -15.352 -0.127 1.00 61.62 80 LYS A O 1
#

Foldseek 3Di:
DDKAWDFVLAWDQDPNDIDTLQQFFKWFWDDDPFWIKIWTQTPVRDIDIDIDGFRWIWIDDPPDIDIGTPNVDGMDGRDD

Radius of gyration: 12.43 Å; chains: 1; bounding box: 26×32×32 Å

Secondary structure (DSSP, 8-state):
--EEE-GGG-EEEETTEEEEGGGEEEEEEEE-SS-EEEEEEETTS-EEEEEESS-EEEEEETTEEEEEEGGG-SEEE---